Protein AF-A0A2J7ZN15-F1 (afdb_monomer_lite)

Sequence (71 aa):
MQGASRFKSMDHVKVLRPLYDERHPASFKAVVDAYVRTAPLSYDLKADLQCLKTLSIVTRNELATLHSLTG

Foldseek 3Di:
DDPPPDPPDPPVLVVCVVQADPVDPVRSVVSVVVCVVPDPDDPVRVVVVVVVVVVVVVVVVVVVVVVVVVD

pLDDT: mean 72.09, std 13.58, range [40.12, 91.0]

Structure (mmCIF, N/CA/C/O backbone):
data_AF-A0A2J7ZN15-F1
#
_entry.id   AF-A0A2J7ZN15-F1
#
loop_
_atom_site.group_PDB
_atom_site.id
_atom_site.type_symbol
_atom_site.label_atom_id
_atom_site.label_alt_id
_atom_site.label_comp_id
_atom_site.label_asym_id
_atom_site.label_entity_id
_atom_site.label_seq_id
_atom_site.pdbx_PDB_ins_code
_atom_site.Cartn_x
_atom_site.Cartn_y
_atom_site.Cartn_z
_atom_site.occupancy
_atom_site.B_iso_or_equiv
_atom_site.auth_seq_id
_atom_site.auth_comp_id
_atom_site.auth_asym_id
_atom_site.auth_atom_id
_atom_site.pdbx_PDB_model_num
ATOM 1 N N . MET A 1 1 ? -2.063 -28.500 16.577 1.00 42.16 1 MET A N 1
ATOM 2 C CA . MET A 1 1 ? -2.357 -27.077 16.300 1.00 42.16 1 MET A CA 1
ATOM 3 C C . MET A 1 1 ? -1.068 -26.419 15.824 1.00 42.16 1 MET A C 1
ATOM 5 O O . MET A 1 1 ? -0.166 -26.261 16.630 1.00 42.16 1 MET A O 1
ATOM 9 N N . GLN A 1 2 ? -0.922 -26.129 14.529 1.00 40.12 2 GLN A N 1
ATOM 10 C CA . GLN A 1 2 ? 0.224 -25.373 14.004 1.00 40.12 2 GLN A CA 1
ATOM 11 C C . GLN A 1 2 ? -0.310 -24.227 13.149 1.00 40.12 2 GLN A C 1
ATOM 13 O O . GLN A 1 2 ? -0.588 -24.377 11.963 1.00 40.12 2 GLN A O 1
ATOM 18 N N . GLY A 1 3 ? -0.506 -23.084 13.803 1.00 45.62 3 GLY A N 1
ATOM 19 C CA . GLY A 1 3 ? -0.752 -21.807 13.150 1.00 45.62 3 GLY A CA 1
ATOM 20 C C . GLY A 1 3 ? 0.547 -21.265 12.566 1.00 45.62 3 GLY A C 1
ATOM 21 O O . GLY A 1 3 ? 1.141 -20.357 13.128 1.00 45.62 3 GLY A O 1
ATOM 22 N N . ALA A 1 4 ? 0.995 -21.819 11.442 1.00 44.81 4 ALA A N 1
ATOM 23 C CA . ALA A 1 4 ? 1.948 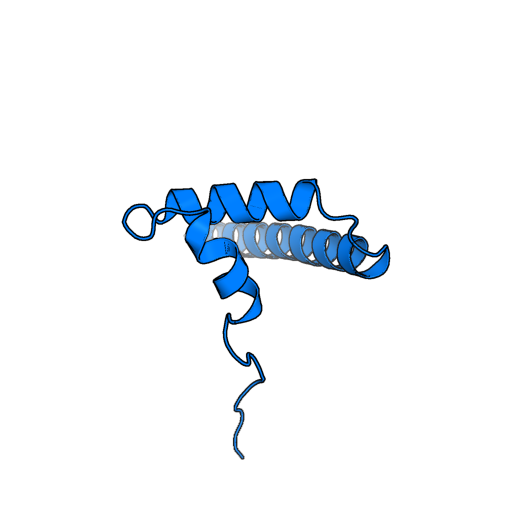-21.146 10.569 1.00 44.81 4 ALA A CA 1
ATOM 24 C C . ALA A 1 4 ? 1.129 -20.446 9.482 1.00 44.81 4 ALA A C 1
ATOM 26 O O . ALA A 1 4 ? 0.874 -20.996 8.408 1.00 44.81 4 ALA A O 1
ATOM 27 N N . SER A 1 5 ? 0.620 -19.256 9.810 1.00 45.75 5 SER A N 1
ATOM 28 C CA . SER A 1 5 ? -0.113 -18.409 8.870 1.00 45.75 5 SER A CA 1
ATOM 29 C C . SER A 1 5 ? 0.822 -17.991 7.734 1.00 45.75 5 SER A C 1
ATOM 31 O O . SER A 1 5 ? 1.605 -17.061 7.881 1.00 45.75 5 SER A O 1
ATOM 33 N N . ARG A 1 6 ? 0.811 -18.798 6.665 1.00 45.41 6 ARG A N 1
ATOM 34 C CA . ARG A 1 6 ? 0.860 -18.544 5.208 1.00 45.41 6 ARG A CA 1
ATOM 35 C C . ARG A 1 6 ? 1.457 -17.259 4.608 1.00 45.41 6 ARG A C 1
ATOM 37 O O . ARG A 1 6 ? 1.363 -17.107 3.393 1.00 45.41 6 ARG A O 1
ATOM 44 N N . PHE A 1 7 ? 2.176 -16.414 5.335 1.00 43.94 7 PHE A N 1
ATOM 45 C CA . PHE A 1 7 ? 3.093 -15.450 4.736 1.00 43.94 7 PHE A CA 1
ATOM 46 C C . PHE A 1 7 ? 4.347 -16.201 4.281 1.00 43.94 7 PHE A C 1
ATOM 48 O O . PHE A 1 7 ? 5.423 -16.095 4.865 1.00 43.94 7 PHE A O 1
ATOM 55 N N . LYS A 1 8 ? 4.187 -17.013 3.225 1.00 44.94 8 LYS A N 1
ATOM 56 C CA . LYS A 1 8 ? 5.288 -17.392 2.342 1.00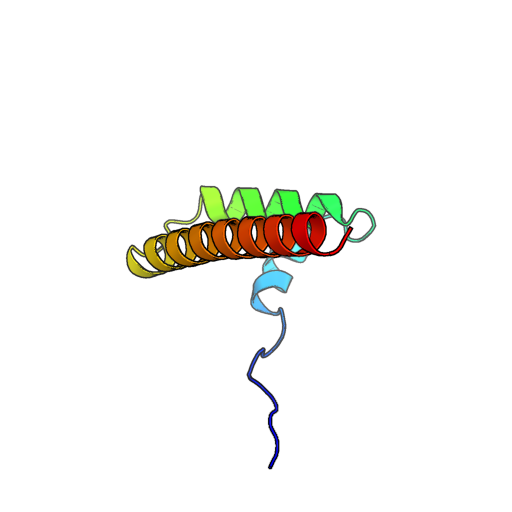 44.94 8 LYS A CA 1
ATOM 57 C C . LYS A 1 8 ? 5.917 -16.077 1.905 1.00 44.94 8 LYS A C 1
ATOM 59 O O . LYS A 1 8 ? 5.338 -15.390 1.077 1.00 44.94 8 LYS A O 1
ATOM 64 N N . SER A 1 9 ? 7.011 -15.746 2.589 1.00 51.09 9 SER A N 1
ATOM 65 C CA . SER A 1 9 ? 8.188 -15.011 2.150 1.00 51.09 9 SER A CA 1
ATOM 66 C C . SER A 1 9 ? 7.925 -13.862 1.173 1.00 51.09 9 SER A C 1
ATOM 68 O O . SER A 1 9 ? 7.343 -14.018 0.106 1.00 51.09 9 SER A O 1
ATOM 70 N N . MET A 1 10 ? 8.470 -12.699 1.512 1.00 52.66 10 MET A N 1
ATOM 71 C CA . MET A 1 10 ? 8.677 -11.510 0.677 1.00 52.66 10 MET A CA 1
ATOM 72 C C . MET A 1 10 ? 9.388 -11.770 -0.680 1.00 52.66 10 MET A C 1
ATOM 74 O O . MET A 1 10 ? 10.036 -10.882 -1.218 1.00 52.66 10 MET A O 1
ATOM 78 N N . ASP A 1 11 ? 9.303 -12.952 -1.290 1.00 57.56 11 ASP A N 1
ATOM 79 C CA . ASP A 1 11 ? 9.855 -13.274 -2.605 1.00 57.56 11 ASP A CA 1
ATOM 80 C C . ASP A 1 11 ? 9.309 -12.357 -3.705 1.00 57.56 11 ASP A C 1
ATOM 82 O O . ASP A 1 11 ? 10.065 -11.929 -4.570 1.00 57.56 11 ASP A O 1
ATOM 86 N N . HIS A 1 12 ? 8.039 -11.952 -3.626 1.00 55.94 12 HIS A N 1
ATOM 87 C CA . HIS A 1 12 ? 7.481 -10.940 -4.533 1.00 55.94 12 HIS A CA 1
ATOM 88 C C . HIS A 1 12 ? 8.073 -9.541 -4.296 1.00 55.94 12 HIS A C 1
ATOM 90 O O . HIS A 1 12 ? 8.073 -8.714 -5.196 1.00 55.94 12 HIS A O 1
ATOM 96 N N . VAL A 1 13 ? 8.625 -9.282 -3.109 1.00 60.69 13 VAL A N 1
ATOM 97 C CA . VAL A 1 13 ? 9.352 -8.051 -2.774 1.00 60.69 13 VAL A CA 1
ATOM 98 C C . VAL A 1 13 ? 10.818 -8.143 -3.210 1.00 60.69 13 VAL A C 1
ATOM 100 O O . VAL A 1 13 ? 11.424 -7.121 -3.528 1.00 60.69 13 VAL A O 1
ATOM 103 N N . LYS A 1 14 ? 11.392 -9.354 -3.322 1.00 63.84 14 LYS A N 1
ATOM 104 C CA . LYS A 1 14 ? 12.763 -9.550 -3.827 1.00 63.84 14 LYS A CA 1
ATOM 105 C C . LYS A 1 14 ? 12.952 -9.006 -5.243 1.00 63.84 14 LYS A C 1
ATOM 107 O O . LYS A 1 14 ? 14.057 -8.580 -5.557 1.00 63.84 14 LYS A O 1
ATOM 112 N N . VAL A 1 15 ? 11.897 -8.952 -6.062 1.00 66.75 15 VAL A N 1
ATOM 113 C CA . VAL A 1 15 ? 11.952 -8.318 -7.393 1.00 66.75 15 VAL A CA 1
ATOM 114 C C . VAL A 1 15 ? 12.261 -6.819 -7.315 1.00 66.75 15 VAL A C 1
ATOM 116 O O . VAL A 1 15 ? 12.843 -6.263 -8.238 1.00 66.75 15 VAL A O 1
ATOM 119 N N . LEU A 1 16 ? 11.913 -6.168 -6.200 1.00 69.44 16 LEU A N 1
ATOM 120 C CA . LEU A 1 16 ? 12.160 -4.748 -5.974 1.00 69.44 16 LEU A CA 1
ATOM 121 C C . LEU A 1 16 ? 13.548 -4.486 -5.375 1.00 69.44 16 LEU A C 1
ATOM 123 O O . LEU A 1 16 ? 13.955 -3.332 -5.351 1.00 69.44 16 LEU A O 1
ATOM 127 N N . ARG A 1 17 ? 14.296 -5.514 -4.930 1.00 72.44 17 ARG A N 1
ATOM 128 C CA . ARG A 1 17 ? 15.637 -5.355 -4.319 1.00 72.44 17 ARG A CA 1
ATOM 129 C C . ARG A 1 17 ? 16.612 -4.512 -5.137 1.00 72.44 17 ARG A C 1
ATOM 131 O O . ARG A 1 17 ? 17.313 -3.720 -4.525 1.00 72.44 17 ARG A O 1
ATOM 138 N N . PRO A 1 18 ? 16.666 -4.614 -6.478 1.00 79.00 18 PRO A N 1
ATOM 139 C CA . PRO A 1 18 ? 17.546 -3.753 -7.266 1.00 79.00 18 PRO A CA 1
ATOM 140 C C . PRO A 1 18 ? 17.154 -2.268 -7.236 1.00 79.00 18 PRO A C 1
ATOM 142 O O . PRO A 1 18 ? 17.940 -1.426 -7.655 1.00 79.00 18 PRO A O 1
ATOM 145 N N . LEU A 1 19 ? 15.932 -1.947 -6.803 1.00 74.44 19 LEU A N 1
ATOM 146 C CA . LEU A 1 19 ? 15.342 -0.613 -6.890 1.00 74.44 19 LEU A CA 1
ATOM 147 C C . LEU A 1 19 ? 15.399 0.161 -5.569 1.00 74.44 19 LEU A C 1
ATOM 149 O O . LEU A 1 19 ? 15.217 1.376 -5.601 1.00 74.44 19 LEU A O 1
ATOM 153 N N . TYR A 1 20 ? 15.643 -0.499 -4.431 1.00 74.44 20 TYR A N 1
ATOM 154 C CA . TYR A 1 20 ? 15.753 0.158 -3.126 1.00 74.44 20 TYR A CA 1
ATOM 155 C C . TYR A 1 20 ? 17.101 -0.102 -2.455 1.00 74.44 20 TYR A C 1
ATOM 157 O O . TYR A 1 20 ? 17.701 -1.162 -2.603 1.00 74.44 20 TYR A O 1
ATOM 165 N N . ASP A 1 21 ? 17.561 0.868 -1.670 1.00 78.06 21 ASP A N 1
ATOM 166 C CA . ASP A 1 21 ? 18.784 0.737 -0.885 1.00 78.06 21 ASP A CA 1
ATOM 167 C C . ASP A 1 21 ? 18.486 0.086 0.473 1.00 78.06 21 ASP A C 1
ATOM 169 O O . ASP A 1 21 ? 17.787 0.653 1.314 1.00 78.06 21 ASP A O 1
ATOM 173 N N . GLU A 1 22 ? 19.040 -1.104 0.706 1.00 74.00 22 GLU A N 1
ATOM 174 C CA . GLU A 1 22 ? 18.910 -1.842 1.969 1.00 74.00 22 GLU A CA 1
ATOM 175 C C . GLU A 1 22 ? 19.522 -1.092 3.164 1.00 74.00 22 GLU A C 1
ATOM 177 O O . GLU A 1 22 ? 19.093 -1.292 4.300 1.00 74.00 22 GLU A O 1
ATOM 182 N N . ARG A 1 23 ? 20.482 -0.188 2.923 1.00 79.44 23 ARG A N 1
ATOM 183 C CA . ARG A 1 23 ? 21.075 0.670 3.963 1.00 79.44 23 ARG A CA 1
ATOM 184 C C . ARG A 1 23 ? 20.127 1.784 4.405 1.00 79.44 23 ARG A C 1
ATOM 186 O O . ARG A 1 23 ? 20.323 2.360 5.472 1.00 79.44 23 ARG A O 1
ATOM 193 N N . HIS A 1 24 ? 19.089 2.065 3.615 1.00 76.81 24 HIS A N 1
ATOM 194 C CA . HIS A 1 24 ? 18.114 3.117 3.867 1.00 76.81 24 HIS A CA 1
ATOM 195 C C . HIS A 1 24 ? 16.689 2.545 3.853 1.00 76.81 24 HIS A C 1
ATOM 197 O O . HIS A 1 24 ? 16.028 2.555 2.814 1.00 76.81 24 HIS A O 1
ATOM 203 N N . PRO A 1 25 ? 16.134 2.133 5.010 1.00 69.19 25 PRO A N 1
ATOM 204 C CA . PRO A 1 25 ? 14.782 1.566 5.094 1.00 69.19 25 PRO A CA 1
ATOM 205 C C . PRO A 1 25 ? 13.676 2.449 4.483 1.00 69.19 25 PRO A C 1
ATOM 207 O O . PRO A 1 25 ? 12.665 1.944 3.998 1.00 69.19 25 PRO A O 1
ATOM 210 N N . ALA A 1 26 ? 13.871 3.772 4.448 1.00 72.94 26 ALA A N 1
ATOM 211 C CA . ALA A 1 26 ? 12.958 4.709 3.789 1.00 72.94 26 ALA A CA 1
ATOM 212 C C . ALA A 1 26 ? 12.909 4.545 2.253 1.00 72.94 26 ALA A C 1
ATOM 214 O O . ALA A 1 26 ? 11.865 4.791 1.646 1.00 72.94 26 ALA A O 1
ATOM 215 N N . SER A 1 27 ? 14.002 4.088 1.630 1.00 77.38 27 SER A N 1
ATOM 216 C CA . SER A 1 27 ? 14.093 3.805 0.190 1.00 77.38 27 SER A CA 1
ATOM 217 C C . SER A 1 27 ? 13.148 2.674 -0.211 1.00 77.38 27 SER A C 1
ATOM 219 O O . SER A 1 27 ? 12.432 2.784 -1.206 1.00 77.38 27 SER A O 1
ATOM 221 N N . PHE A 1 28 ? 13.053 1.637 0.625 1.00 78.44 28 PHE A N 1
ATOM 222 C CA . PHE A 1 28 ? 12.126 0.530 0.412 1.00 78.44 28 PHE A CA 1
ATOM 223 C C . PHE A 1 28 ? 10.675 1.011 0.317 1.00 78.44 28 PHE A C 1
ATOM 225 O O . PHE A 1 28 ? 9.969 0.708 -0.646 1.00 78.44 28 PHE A O 1
ATOM 232 N N . LYS A 1 29 ? 10.246 1.826 1.289 1.00 77.12 29 LYS A N 1
ATOM 233 C CA . LYS A 1 29 ? 8.890 2.381 1.314 1.00 77.12 29 LYS A CA 1
ATOM 234 C C . LYS A 1 29 ? 8.602 3.226 0.071 1.00 77.12 29 LYS A C 1
ATOM 236 O O . LYS A 1 29 ? 7.532 3.088 -0.511 1.00 77.12 29 LYS A O 1
ATOM 241 N N . ALA A 1 30 ? 9.545 4.068 -0.347 1.00 80.12 30 ALA A N 1
ATOM 242 C CA . ALA A 1 30 ? 9.379 4.914 -1.527 1.00 80.12 30 ALA A CA 1
ATOM 243 C C . ALA A 1 30 ? 9.187 4.091 -2.815 1.00 80.12 30 ALA A C 1
ATOM 245 O O . ALA A 1 30 ? 8.325 4.414 -3.631 1.00 80.12 30 ALA A O 1
ATOM 246 N N . VAL A 1 31 ? 9.947 3.005 -2.971 1.00 79.00 31 VAL A N 1
ATOM 247 C CA . VAL A 1 31 ? 9.864 2.103 -4.130 1.00 79.00 31 VAL A CA 1
ATOM 248 C C . VAL A 1 31 ? 8.549 1.335 -4.155 1.00 79.00 31 VAL A C 1
ATOM 250 O O . VAL A 1 31 ? 7.903 1.260 -5.199 1.00 79.00 31 VAL A O 1
ATOM 253 N N . VAL A 1 32 ? 8.112 0.812 -3.008 1.00 78.31 32 VAL A N 1
ATOM 254 C CA . VAL A 1 32 ? 6.812 0.138 -2.895 1.00 78.31 32 VAL A CA 1
ATOM 255 C C . VAL A 1 32 ? 5.668 1.114 -3.173 1.00 78.31 32 VAL A C 1
ATOM 257 O O . VAL A 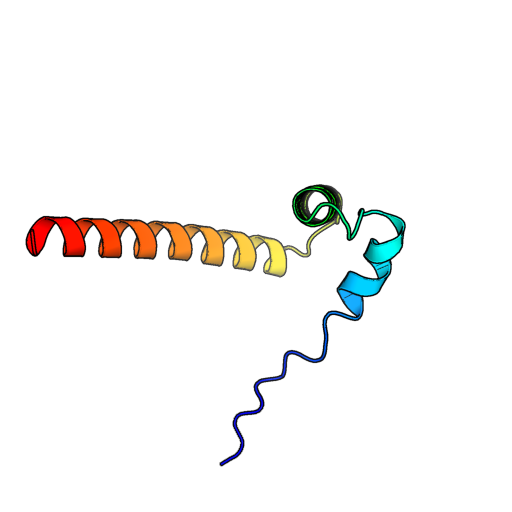1 32 ? 4.776 0.792 -3.954 1.00 78.31 32 VAL A O 1
ATOM 260 N N . ASP A 1 33 ? 5.711 2.324 -2.608 1.00 79.19 33 ASP A N 1
ATOM 261 C CA . ASP A 1 33 ? 4.695 3.354 -2.848 1.00 79.19 33 ASP A CA 1
ATOM 262 C C . ASP A 1 33 ? 4.615 3.730 -4.337 1.00 79.19 33 ASP A C 1
ATOM 264 O O . ASP A 1 33 ? 3.518 3.899 -4.873 1.00 79.19 33 ASP A O 1
ATOM 268 N N . ALA A 1 34 ? 5.758 3.848 -5.019 1.00 77.50 34 ALA A N 1
ATOM 269 C CA . ALA A 1 34 ? 5.807 4.124 -6.452 1.00 77.50 34 ALA A CA 1
ATOM 270 C C . ALA A 1 34 ? 5.230 2.965 -7.278 1.00 77.50 34 ALA A C 1
ATOM 272 O O . ALA A 1 34 ? 4.411 3.204 -8.163 1.00 77.50 34 ALA A O 1
ATOM 273 N N . TYR A 1 35 ? 5.597 1.721 -6.954 1.00 75.50 35 TYR A N 1
ATOM 274 C CA . TYR A 1 35 ? 5.089 0.524 -7.626 1.00 75.50 35 TYR A CA 1
ATOM 275 C C . TYR A 1 35 ? 3.572 0.378 -7.471 1.00 75.50 35 TYR A C 1
ATOM 277 O O . TYR A 1 35 ? 2.867 0.163 -8.449 1.00 75.50 35 TYR A O 1
ATOM 285 N N . VAL A 1 36 ? 3.041 0.557 -6.260 1.00 73.31 36 VAL A N 1
ATOM 286 C CA . VAL A 1 36 ? 1.596 0.456 -5.998 1.00 73.31 36 VAL A CA 1
ATOM 287 C C . VAL A 1 36 ? 0.808 1.554 -6.722 1.00 73.31 36 VAL A C 1
ATOM 289 O O . VAL A 1 36 ? -0.324 1.317 -7.136 1.00 73.31 36 VAL A O 1
ATOM 292 N N . ARG A 1 37 ? 1.386 2.752 -6.903 1.00 74.44 37 ARG A N 1
ATOM 293 C CA . ARG A 1 37 ? 0.738 3.842 -7.656 1.00 74.44 37 ARG A CA 1
ATOM 294 C C . ARG A 1 37 ? 0.659 3.573 -9.155 1.00 74.44 37 ARG A C 1
ATOM 296 O O . ARG A 1 37 ? -0.293 4.026 -9.783 1.00 74.44 37 ARG A O 1
ATOM 303 N N . THR A 1 38 ? 1.668 2.922 -9.726 1.00 74.12 38 THR A N 1
ATOM 304 C CA . THR A 1 38 ? 1.767 2.697 -11.176 1.00 74.12 38 THR A CA 1
ATOM 305 C C . THR A 1 38 ? 1.214 1.345 -11.605 1.00 74.12 38 THR A C 1
ATOM 307 O O . THR A 1 38 ? 0.818 1.191 -12.760 1.00 74.12 38 THR A O 1
ATOM 310 N N . ALA A 1 39 ? 1.153 0.373 -10.694 1.00 69.06 39 ALA A N 1
ATOM 311 C CA . ALA A 1 39 ? 0.567 -0.925 -10.964 1.00 69.06 39 ALA A CA 1
ATOM 312 C C . ALA A 1 39 ? -0.940 -0.777 -11.239 1.00 69.06 39 ALA A C 1
ATOM 314 O O . ALA A 1 39 ? -1.655 -0.163 -10.440 1.00 69.06 39 ALA A O 1
ATOM 315 N N . PRO A 1 40 ? -1.460 -1.367 -12.330 1.00 64.44 40 PRO A N 1
ATOM 316 C CA . PRO A 1 40 ? -2.893 -1.510 -12.519 1.00 64.44 40 PRO A CA 1
ATOM 317 C C . PRO A 1 40 ? -3.406 -2.516 -11.486 1.00 64.44 40 PRO A C 1
ATOM 319 O O . PRO A 1 40 ? -3.445 -3.722 -11.721 1.00 64.44 40 PRO A O 1
ATOM 322 N N . LEU A 1 41 ? -3.745 -2.019 -10.298 1.00 67.56 41 LEU A N 1
ATOM 323 C CA . LEU A 1 41 ? -4.371 -2.828 -9.262 1.00 67.56 41 LEU A CA 1
ATOM 324 C C . LEU A 1 41 ? -5.715 -3.317 -9.807 1.00 67.56 41 LEU A C 1
ATOM 326 O O . LEU A 1 41 ? -6.527 -2.514 -10.274 1.00 67.56 41 LEU A O 1
ATOM 330 N N . SER A 1 42 ? -5.959 -4.625 -9.731 1.00 72.19 42 SER A N 1
ATOM 331 C CA . SER A 1 42 ? -7.294 -5.174 -9.968 1.00 72.19 42 SER A CA 1
ATOM 332 C C . SER A 1 42 ? -8.310 -4.439 -9.091 1.00 72.19 42 SER A C 1
ATOM 334 O O . SER A 1 42 ? -7.984 -4.057 -7.962 1.00 72.19 42 SER A O 1
ATOM 336 N N . TYR A 1 43 ? -9.533 -4.267 -9.593 1.00 69.81 43 TYR A N 1
ATOM 337 C CA . TYR A 1 43 ? -10.612 -3.566 -8.892 1.00 69.81 43 TYR A CA 1
ATOM 338 C C . TYR A 1 43 ? -10.767 -4.029 -7.431 1.00 69.81 43 TYR A C 1
ATOM 340 O O . TYR A 1 43 ? -10.796 -3.191 -6.528 1.00 69.81 43 TYR A O 1
ATOM 348 N N . ASP A 1 44 ? -10.727 -5.344 -7.204 1.00 75.25 44 ASP A N 1
ATOM 349 C CA . ASP A 1 44 ? -10.872 -5.958 -5.878 1.00 75.25 44 ASP A CA 1
ATOM 350 C C . ASP A 1 44 ? -9.730 -5.567 -4.931 1.00 75.25 44 ASP A C 1
ATOM 352 O O . ASP A 1 44 ? -9.963 -5.065 -3.837 1.00 75.25 44 ASP A O 1
ATOM 356 N N . LEU A 1 45 ? -8.479 -5.653 -5.395 1.00 73.12 45 LEU A N 1
ATOM 357 C CA . LEU A 1 45 ? -7.307 -5.254 -4.609 1.00 73.12 45 LEU A CA 1
ATOM 358 C C . LEU A 1 45 ? -7.331 -3.763 -4.232 1.00 73.12 45 LEU A C 1
ATOM 360 O O . LEU A 1 45 ? -6.923 -3.385 -3.134 1.00 73.12 45 LEU A O 1
ATOM 364 N N . LYS A 1 46 ? -7.823 -2.892 -5.122 1.00 76.56 46 LYS A N 1
ATOM 365 C CA . LYS A 1 46 ? -7.985 -1.465 -4.808 1.00 76.56 46 LYS A CA 1
ATOM 366 C C . LYS A 1 46 ? -9.060 -1.251 -3.738 1.00 76.56 46 LYS A C 1
ATOM 368 O O . LYS A 1 46 ? -8.856 -0.422 -2.850 1.00 76.56 46 LYS A O 1
ATOM 373 N N . ALA A 1 47 ? -10.178 -1.971 -3.820 1.00 75.75 47 ALA A N 1
ATOM 374 C CA . ALA A 1 47 ? -11.250 -1.907 -2.831 1.00 75.75 47 ALA A CA 1
ATOM 375 C C . ALA A 1 47 ? -10.779 -2.410 -1.456 1.00 75.75 47 ALA A C 1
ATOM 377 O O . ALA A 1 47 ? -10.971 -1.718 -0.453 1.00 75.75 47 ALA A O 1
ATOM 378 N N . ASP A 1 48 ? -10.062 -3.533 -1.420 1.00 75.44 48 ASP A N 1
ATOM 379 C CA . ASP A 1 48 ? -9.508 -4.111 -0.195 1.00 75.44 48 ASP A CA 1
ATOM 380 C C . ASP A 1 48 ? -8.496 -3.173 0.477 1.00 75.44 48 ASP A C 1
ATOM 382 O O . ASP A 1 48 ? -8.547 -2.959 1.691 1.00 75.44 48 ASP A O 1
ATOM 386 N N . LEU A 1 49 ? -7.617 -2.529 -0.300 1.00 83.06 49 LEU A N 1
ATOM 387 C CA . LE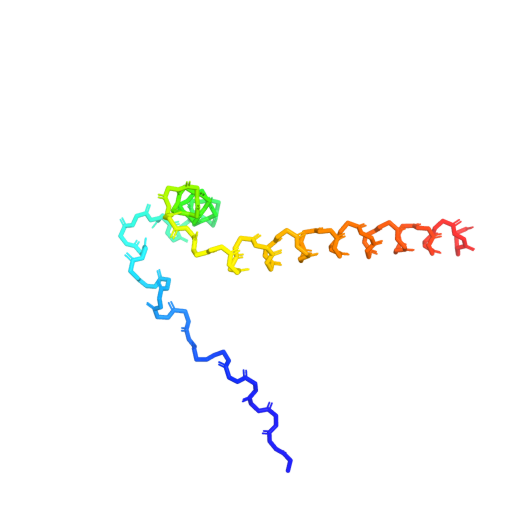U A 1 49 ? -6.670 -1.541 0.231 1.00 83.06 49 LEU A CA 1
ATOM 388 C C . LEU A 1 49 ? -7.371 -0.306 0.813 1.00 83.06 49 LEU A C 1
ATOM 390 O O . LEU A 1 49 ? -6.932 0.223 1.837 1.00 83.06 49 LEU A O 1
ATOM 394 N N . GLN A 1 50 ? -8.459 0.161 0.194 1.00 82.31 50 GLN A N 1
ATOM 395 C CA . GLN A 1 50 ? -9.259 1.257 0.751 1.00 82.31 50 GLN A CA 1
ATOM 396 C C . GLN A 1 50 ? -9.957 0.837 2.045 1.00 82.31 50 GLN A C 1
ATOM 398 O O . GLN A 1 50 ? -9.932 1.591 3.018 1.00 82.31 50 GLN A O 1
ATOM 403 N N . CYS A 1 51 ? -10.514 -0.374 2.087 1.00 82.50 51 CYS A N 1
ATOM 404 C CA . CYS A 1 51 ? -11.125 -0.935 3.287 1.00 82.50 51 CYS A CA 1
ATOM 405 C C . CYS A 1 51 ? -10.115 -1.001 4.444 1.00 82.50 51 CYS A C 1
ATOM 407 O O . CYS A 1 51 ? -10.359 -0.445 5.517 1.00 82.50 51 CYS A O 1
ATOM 409 N N . LEU A 1 52 ? -8.926 -1.566 4.200 1.00 85.56 52 LEU A N 1
ATOM 410 C CA . LEU A 1 52 ? -7.843 -1.637 5.185 1.00 85.56 52 LEU A CA 1
ATOM 411 C C . LEU A 1 52 ? -7.394 -0.254 5.666 1.00 85.56 52 LEU A C 1
ATOM 413 O O . LEU A 1 52 ? -7.175 -0.054 6.863 1.00 85.56 52 LEU A O 1
ATOM 417 N N . LYS A 1 53 ? -7.282 0.725 4.761 1.00 85.06 53 LYS A N 1
ATOM 418 C CA . LYS A 1 53 ? -6.935 2.102 5.130 1.00 85.06 53 LYS A CA 1
ATOM 419 C C . LYS A 1 53 ? -7.982 2.701 6.068 1.00 85.06 53 LYS A C 1
ATOM 421 O O . LYS A 1 53 ? -7.598 3.275 7.089 1.00 85.06 53 LYS A O 1
ATOM 426 N N . THR A 1 54 ? -9.265 2.546 5.754 1.00 89.19 54 THR A N 1
ATOM 427 C CA . THR A 1 54 ? -10.373 3.026 6.590 1.00 89.19 54 THR A CA 1
ATOM 428 C C . THR A 1 54 ? -10.345 2.373 7.967 1.00 89.19 54 THR A C 1
ATOM 430 O O . THR A 1 54 ? -10.334 3.086 8.968 1.00 89.19 54 THR A O 1
ATOM 433 N N . LEU A 1 55 ? -10.222 1.044 8.030 1.00 85.56 55 LEU A N 1
ATOM 434 C CA . LEU A 1 55 ? -10.110 0.314 9.296 1.00 85.56 55 LEU A CA 1
ATOM 435 C C . LEU A 1 55 ? -8.918 0.809 10.126 1.00 85.56 55 LEU A C 1
ATOM 437 O O . LEU A 1 55 ? -9.071 1.087 11.310 1.00 85.56 55 LEU A O 1
ATOM 441 N N . SER A 1 56 ? -7.757 1.042 9.501 1.00 86.06 56 SER A N 1
ATOM 442 C CA . SER A 1 56 ? -6.575 1.565 10.205 1.00 86.06 56 SER A CA 1
ATOM 443 C C . SER A 1 56 ? -6.786 2.948 10.836 1.00 86.06 56 SER A C 1
ATOM 445 O O . SER A 1 56 ? -6.102 3.293 11.801 1.00 86.06 56 SER A O 1
ATOM 447 N N . ILE A 1 57 ? -7.663 3.775 10.258 1.00 89.75 57 ILE A N 1
ATOM 448 C CA . ILE A 1 57 ? -7.993 5.107 10.776 1.00 89.75 57 ILE A CA 1
ATOM 449 C C . ILE A 1 57 ? -8.971 4.963 11.939 1.00 89.75 57 ILE A C 1
ATOM 451 O O . ILE A 1 57 ? -8.730 5.547 12.991 1.00 89.75 57 ILE A O 1
ATOM 455 N N . VAL A 1 58 ? -10.020 4.150 11.772 1.00 91.00 58 VAL A N 1
ATOM 456 C CA . VAL A 1 58 ? -11.004 3.876 12.830 1.00 91.00 58 VAL A CA 1
ATOM 457 C C . VAL A 1 58 ? -10.307 3.333 14.073 1.00 91.00 58 VAL A C 1
ATOM 459 O O . VAL A 1 58 ? -10.426 3.931 15.136 1.00 91.00 58 VAL A O 1
ATOM 462 N N . THR A 1 59 ? -9.472 2.301 13.929 1.00 88.06 59 THR A N 1
ATOM 463 C CA . THR A 1 59 ? -8.737 1.714 15.058 1.00 88.06 59 THR A CA 1
ATOM 464 C C . THR A 1 59 ? -7.801 2.717 15.734 1.00 88.06 59 THR A C 1
ATOM 466 O O . THR A 1 59 ? -7.704 2.738 16.957 1.00 88.06 59 THR A O 1
ATOM 469 N N . ARG A 1 60 ? -7.114 3.582 14.970 1.00 88.19 60 ARG A N 1
ATOM 470 C CA . ARG A 1 60 ? -6.266 4.636 15.558 1.00 88.19 60 ARG A CA 1
ATOM 471 C C . ARG A 1 60 ? -7.081 5.644 16.362 1.00 88.19 60 ARG A C 1
ATOM 473 O O . ARG A 1 60 ? -6.633 6.052 17.429 1.00 88.19 60 ARG A O 1
ATOM 480 N N . ASN A 1 61 ? -8.252 6.027 15.865 1.00 90.88 61 ASN A N 1
ATOM 481 C CA . ASN A 1 61 ? -9.139 6.955 16.557 1.00 90.88 61 ASN A CA 1
ATOM 482 C C . ASN A 1 61 ? -9.706 6.329 17.834 1.00 90.88 61 ASN A C 1
ATOM 484 O O . ASN A 1 61 ? -9.650 6.960 18.881 1.00 90.88 61 ASN A O 1
ATOM 488 N N . GLU A 1 62 ? -10.170 5.079 17.775 1.00 90.69 62 GLU A N 1
ATOM 489 C CA . GLU A 1 62 ? -10.657 4.342 18.947 1.00 90.69 62 GLU A CA 1
ATOM 490 C C . GLU A 1 62 ? -9.574 4.210 20.022 1.00 90.69 62 GLU A C 1
ATOM 492 O O . GLU A 1 62 ? -9.832 4.468 21.197 1.00 90.69 62 GLU A O 1
ATOM 497 N N . LEU A 1 63 ? -8.342 3.877 19.625 1.00 88.25 63 LEU A N 1
ATOM 498 C CA . LEU A 1 63 ? -7.212 3.780 20.547 1.00 88.25 63 LEU A CA 1
ATOM 499 C C . LEU A 1 63 ? -6.887 5.134 21.195 1.00 88.25 63 LEU A C 1
ATOM 501 O O . LEU A 1 63 ? -6.648 5.198 22.400 1.00 88.25 63 LEU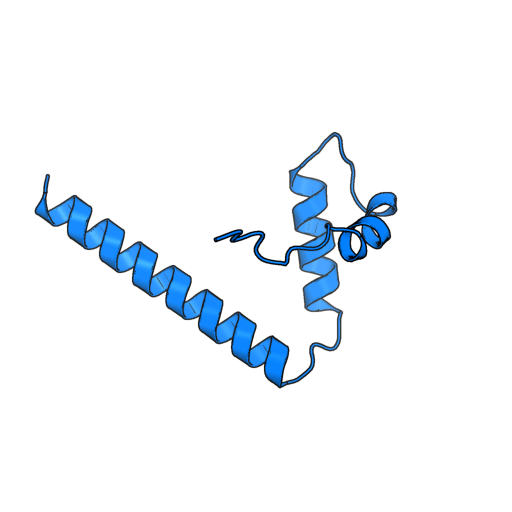 A O 1
ATOM 505 N N . ALA A 1 64 ? -6.909 6.220 20.415 1.00 86.06 64 ALA A N 1
ATOM 506 C CA . ALA A 1 64 ? -6.710 7.571 20.932 1.00 86.06 64 ALA A CA 1
ATOM 507 C C . ALA A 1 64 ? -7.819 7.969 21.919 1.00 86.06 64 ALA A C 1
ATOM 509 O O . ALA A 1 64 ? -7.523 8.491 22.991 1.00 86.06 64 ALA A O 1
ATOM 510 N N . THR A 1 65 ? -9.082 7.663 21.603 1.00 86.94 65 THR A N 1
ATOM 511 C CA . THR A 1 65 ? -10.226 7.901 22.492 1.00 86.94 65 THR A CA 1
ATOM 512 C C . THR A 1 65 ? -10.106 7.111 23.795 1.00 86.94 65 THR A C 1
ATOM 514 O O . THR A 1 65 ? -10.323 7.675 24.864 1.00 86.94 65 THR A O 1
ATOM 517 N N . LEU A 1 66 ? -9.708 5.837 23.735 1.00 84.38 66 LEU A N 1
ATOM 518 C CA . LEU A 1 66 ? -9.477 5.015 24.926 1.00 84.38 66 LEU A CA 1
ATOM 519 C C . LEU A 1 66 ? -8.367 5.589 25.812 1.00 84.38 66 LEU A C 1
ATOM 521 O O . LEU A 1 66 ? -8.562 5.697 27.020 1.00 84.38 66 LEU A O 1
ATOM 525 N N . HIS A 1 67 ? -7.246 6.012 25.221 1.00 73.50 67 HIS A N 1
ATOM 526 C CA . HIS A 1 67 ? -6.157 6.679 25.941 1.00 73.50 67 HIS A CA 1
ATOM 527 C C . HIS A 1 67 ? -6.589 8.001 26.597 1.00 73.50 67 HIS A C 1
ATOM 529 O O . HIS A 1 67 ? -6.144 8.300 27.698 1.00 73.50 67 HIS A O 1
ATOM 535 N N . SER A 1 68 ? -7.464 8.789 25.962 1.00 72.38 68 SER A N 1
ATOM 536 C CA . SER A 1 68 ? -7.994 10.030 26.552 1.00 72.38 68 SER A CA 1
ATOM 537 C C . SER A 1 68 ? -8.995 9.806 27.690 1.00 72.38 68 SER A C 1
ATOM 539 O O . SER A 1 68 ? -9.199 10.708 28.491 1.00 72.38 68 SER A O 1
ATOM 541 N N . LEU A 1 69 ? -9.627 8.630 27.764 1.00 69.44 69 LEU A N 1
ATOM 542 C CA . LEU A 1 69 ? -10.575 8.261 28.825 1.00 69.44 69 LEU A CA 1
ATOM 543 C C . LEU A 1 69 ? -9.905 7.571 30.025 1.00 69.44 69 LEU A C 1
ATOM 545 O O . LEU A 1 69 ? -10.544 7.396 31.059 1.00 69.44 69 LEU A O 1
ATOM 549 N N . THR A 1 70 ? -8.648 7.144 29.882 1.00 63.31 70 THR A N 1
ATOM 550 C CA . THR A 1 70 ? -7.867 6.462 30.931 1.00 63.31 70 THR A CA 1
ATOM 551 C C . THR A 1 70 ? -6.739 7.323 31.512 1.00 63.31 70 THR A C 1
ATOM 553 O O . THR A 1 70 ? -5.996 6.833 32.364 1.00 63.31 70 THR A O 1
ATOM 556 N N . GLY A 1 71 ? -6.614 8.579 31.066 1.00 51.03 71 GLY A N 1
ATOM 557 C CA . GLY A 1 71 ? -5.661 9.576 31.569 1.00 51.03 71 GLY A CA 1
ATOM 558 C C . GLY A 1 71 ? -6.262 10.526 32.595 1.00 51.03 71 GLY A C 1
ATOM 559 O O . GLY A 1 71 ? -7.486 10.773 32.524 1.00 51.03 71 GLY A O 1
#

Radius of gyration: 17.09 Å; chains: 1; bounding box: 32×37×44 Å

Organism: NCBI:txid47790

Second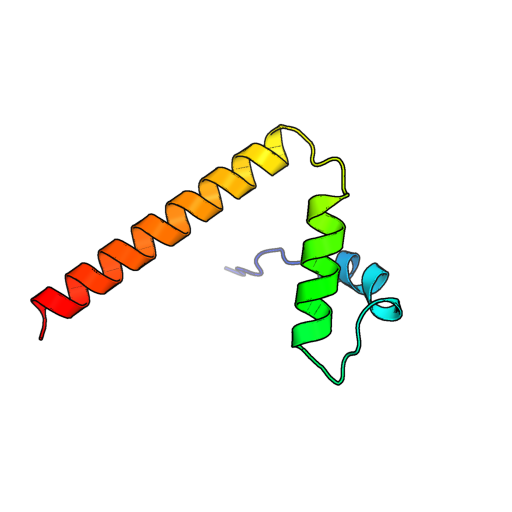ary structure (DSSP, 8-state):
---------THHHHTTGGGS-TT-HHHHHHHHHHHHHHS---HHHHHHHHHHHHHHHHHHHHHHHHHHH--